Protein AF-A0A965YBW9-F1 (afdb_monomer)

Mean predicted aligned error: 9.22 Å

pLDDT: mean 81.3, std 16.43, range [44.31, 94.75]

Nearest PDB structures (foldseek):
  9e7f-assembly1_BR  TM=4.205E-01  e=1.465E+00  Pyrobaculum calidifontis JCM 11548
  4ydz-assembly1_B  TM=4.286E-01  e=4.208E+00  Caenorhabditis elegans
  8v34-assembly9_I  TM=3.874E-01  e=2.483E+00  Staphylococcus aureus
  5ztm-assembly1_A  TM=3.463E-01  e=3.139E+00  Drosophila melanogaster
  2k7a-assembly1_B  TM=2.931E-01  e=4.731E+00  Mus musculus

Radius of gyration: 16.77 Å; Cα contacts (8 Å, |Δi|>4): 96; chains: 1; bounding box: 42×43×34 Å

Sequence (76 aa):
MPEWIQKYKEPKTEIKNIKSGYYKYAVTYKYNPQKKRTDKITGVLLGKITEDEGFIPCLKITPKKNLLKSLMDLVH

Foldseek 3Di:
DDPLCVVVDDPQKDWDDDDPWIWIWGWDWDQDVVVRGIDIDTHDTQATADPVPGTDGDPDDDPPDPPVVVVVVVVD

Structure (mmCIF, N/CA/C/O backbone):
data_AF-A0A965YBW9-F1
#
_entry.id   AF-A0A965YBW9-F1
#
loop_
_atom_site.group_PDB
_atom_site.id
_atom_site.type_symbol
_atom_site.label_atom_id
_atom_site.label_alt_id
_atom_site.label_comp_id
_atom_site.label_asym_id
_atom_site.label_entity_id
_atom_site.label_seq_id
_atom_site.pdbx_PDB_ins_code
_atom_site.Cartn_x
_atom_site.Cartn_y
_atom_site.Cartn_z
_atom_site.occupancy
_atom_site.B_iso_or_equiv
_atom_site.auth_seq_id
_atom_site.auth_comp_id
_atom_site.auth_asym_id
_atom_site.auth_atom_id
_atom_site.pdbx_PDB_model_num
ATOM 1 N N . MET A 1 1 ? 11.686 -9.221 0.532 1.00 76.69 1 MET A N 1
ATOM 2 C CA . MET A 1 1 ? 11.434 -8.118 -0.425 1.00 76.69 1 MET A CA 1
ATOM 3 C C . MET A 1 1 ? 12.792 -7.537 -0.797 1.00 76.69 1 MET A C 1
ATOM 5 O O . MET A 1 1 ? 13.541 -7.284 0.138 1.00 76.69 1 MET A O 1
ATOM 9 N N . PRO A 1 2 ? 13.132 -7.405 -2.089 1.00 84.81 2 PRO A N 1
ATOM 10 C CA . PRO A 1 2 ? 14.444 -6.925 -2.536 1.00 84.81 2 PRO A CA 1
ATOM 11 C C . PRO A 1 2 ? 14.802 -5.531 -2.002 1.00 84.81 2 PRO A C 1
ATOM 13 O O . PRO A 1 2 ? 13.913 -4.700 -1.791 1.00 84.81 2 PRO A O 1
ATOM 16 N N . GLU A 1 3 ? 16.098 -5.262 -1.814 1.00 87.31 3 GLU A N 1
ATOM 17 C CA . GLU A 1 3 ? 16.603 -3.979 -1.297 1.00 87.31 3 GLU A CA 1
ATOM 18 C C . GLU A 1 3 ? 16.196 -2.785 -2.157 1.00 87.31 3 GLU A C 1
ATOM 20 O O . GLU A 1 3 ? 15.737 -1.770 -1.633 1.00 87.31 3 GLU A O 1
ATOM 25 N N . TRP A 1 4 ? 16.241 -2.939 -3.480 1.00 86.31 4 TRP A N 1
ATOM 26 C CA . TRP A 1 4 ? 15.856 -1.890 -4.419 1.00 86.31 4 TRP A CA 1
ATOM 27 C C . TRP A 1 4 ? 14.382 -1.475 -4.306 1.00 86.31 4 TRP A C 1
ATOM 29 O O . TRP A 1 4 ? 14.017 -0.414 -4.798 1.00 86.31 4 TRP A O 1
ATOM 39 N N . ILE A 1 5 ? 13.531 -2.252 -3.627 1.00 88.56 5 ILE A N 1
ATOM 40 C CA . ILE A 1 5 ? 12.129 -1.893 -3.364 1.00 88.56 5 ILE A CA 1
ATOM 41 C C . ILE A 1 5 ? 11.981 -1.156 -2.036 1.00 88.56 5 ILE A C 1
ATOM 43 O O . ILE A 1 5 ? 11.055 -0.367 -1.851 1.00 88.56 5 ILE A O 1
ATOM 47 N N . GLN A 1 6 ? 12.892 -1.400 -1.091 1.00 88.62 6 GLN A N 1
ATOM 48 C CA . GLN A 1 6 ? 12.841 -0.783 0.231 1.00 88.62 6 GLN A CA 1
ATOM 49 C C . GLN A 1 6 ? 12.946 0.738 0.148 1.00 88.62 6 GLN A C 1
ATOM 51 O O . GLN A 1 6 ? 12.253 1.419 0.899 1.00 88.62 6 GLN A O 1
ATOM 56 N N . LYS A 1 7 ? 13.695 1.256 -0.835 1.00 89.88 7 LYS A N 1
ATOM 57 C CA . LYS A 1 7 ? 13.802 2.695 -1.125 1.00 89.88 7 LYS A CA 1
ATOM 58 C C . LYS A 1 7 ? 12.467 3.362 -1.487 1.00 89.88 7 LYS A C 1
ATOM 60 O O . LYS A 1 7 ? 12.334 4.568 -1.346 1.00 89.88 7 LYS A O 1
ATOM 65 N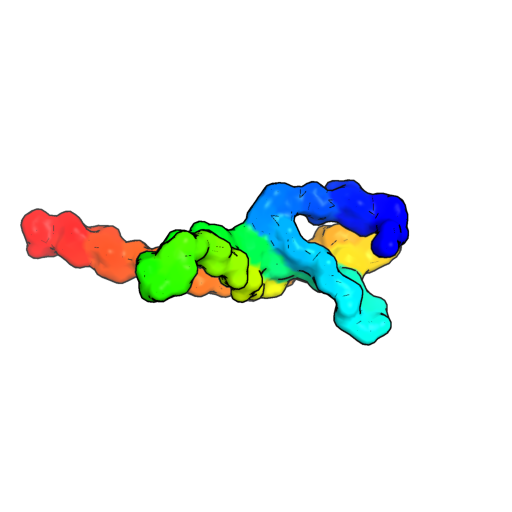 N . TYR A 1 8 ? 11.466 2.588 -1.914 1.00 88.19 8 TYR A N 1
ATOM 66 C CA . TYR A 1 8 ? 10.133 3.094 -2.257 1.00 88.19 8 TYR A CA 1
ATOM 67 C C . TYR A 1 8 ? 9.110 2.946 -1.125 1.00 88.19 8 TYR A C 1
ATOM 69 O O . TYR A 1 8 ? 7.930 3.253 -1.335 1.00 88.19 8 TYR A O 1
ATOM 77 N N . LYS A 1 9 ? 9.507 2.460 0.060 1.00 87.94 9 LYS A N 1
ATOM 78 C CA . LYS A 1 9 ? 8.628 2.428 1.234 1.00 87.94 9 LYS A CA 1
ATOM 79 C C . LYS A 1 9 ? 8.423 3.852 1.739 1.00 87.94 9 LYS A C 1
ATOM 81 O O . LYS A 1 9 ? 9.329 4.458 2.295 1.00 87.94 9 LYS A O 1
ATOM 86 N N . GLU A 1 10 ? 7.207 4.353 1.584 1.00 88.94 10 GLU A N 1
ATOM 87 C CA . GLU A 1 10 ? 6.820 5.674 2.071 1.00 88.94 10 GLU A CA 1
ATOM 88 C C . GLU A 1 10 ? 5.719 5.554 3.130 1.00 88.94 10 GLU A C 1
ATOM 90 O O . GLU A 1 10 ? 4.918 4.607 3.091 1.00 88.94 10 GLU A O 1
ATOM 95 N N . PRO A 1 11 ? 5.637 6.502 4.080 1.00 88.94 11 PRO A N 1
ATOM 96 C CA . PRO A 1 11 ? 4.536 6.536 5.031 1.00 88.94 11 PRO A CA 1
ATOM 97 C C . PRO A 1 11 ? 3.195 6.568 4.292 1.00 88.94 11 PRO A C 1
ATOM 99 O O . PRO A 1 11 ? 3.070 7.160 3.223 1.00 88.94 11 PRO A O 1
ATOM 102 N N . LYS A 1 12 ? 2.169 5.932 4.873 1.00 89.69 12 LYS A N 1
ATOM 103 C CA . LYS A 1 12 ? 0.821 5.838 4.275 1.00 89.69 12 LYS A CA 1
ATOM 104 C C . LYS A 1 12 ? 0.800 5.149 2.902 1.00 89.69 12 LYS A C 1
ATOM 106 O O . LYS A 1 12 ? -0.112 5.374 2.108 1.00 89.69 12 LYS A O 1
ATOM 111 N N . THR A 1 13 ? 1.763 4.273 2.629 1.00 93.00 13 THR A N 1
ATOM 112 C CA . THR A 1 13 ? 1.764 3.423 1.434 1.00 93.00 13 THR A CA 1
ATOM 113 C C . THR A 1 13 ? 2.020 1.967 1.799 1.00 93.00 13 THR A C 1
ATOM 115 O O . THR A 1 13 ? 2.553 1.654 2.863 1.00 93.00 13 THR A O 1
ATOM 118 N N . GLU A 1 14 ? 1.598 1.058 0.930 1.00 93.38 14 GLU A N 1
ATOM 119 C CA . GLU A 1 14 ? 1.842 -0.372 1.065 1.00 93.38 14 GLU A CA 1
ATOM 120 C C . GLU A 1 14 ? 2.297 -0.942 -0.269 1.00 93.38 14 GLU A C 1
ATOM 122 O O . GLU A 1 14 ? 1.661 -0.719 -1.297 1.00 93.38 14 GLU A O 1
ATOM 127 N N . ILE A 1 15 ? 3.393 -1.693 -0.244 1.00 93.19 15 ILE A N 1
ATOM 128 C CA . ILE A 1 15 ? 3.929 -2.368 -1.422 1.00 93.19 15 ILE A CA 1
ATOM 129 C C . ILE A 1 15 ? 3.529 -3.836 -1.343 1.00 93.19 15 ILE A C 1
ATOM 131 O O . ILE A 1 15 ? 3.831 -4.516 -0.363 1.00 93.19 15 ILE A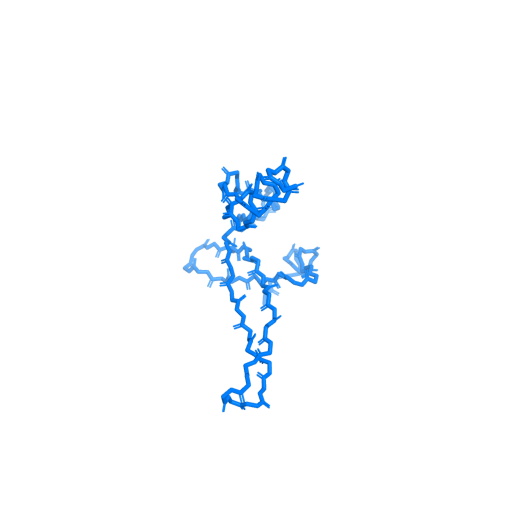 O 1
ATOM 135 N N . LYS A 1 16 ? 2.855 -4.323 -2.383 1.00 91.94 16 LYS A N 1
ATOM 136 C CA . LYS A 1 16 ? 2.431 -5.715 -2.518 1.00 91.94 16 LYS A CA 1
ATOM 137 C C . LYS A 1 16 ? 3.162 -6.359 -3.682 1.00 91.94 16 LYS A C 1
ATOM 139 O O . LYS A 1 16 ? 3.218 -5.789 -4.768 1.00 91.94 16 LYS A O 1
ATOM 144 N N . ASN A 1 17 ? 3.690 -7.557 -3.459 1.00 92.06 17 ASN A N 1
ATOM 145 C CA . ASN A 1 17 ? 4.121 -8.427 -4.543 1.00 92.06 17 ASN A CA 1
ATOM 146 C C . ASN A 1 17 ? 2.900 -9.225 -5.016 1.00 92.06 17 ASN A C 1
ATOM 148 O O . ASN A 1 17 ? 2.300 -9.951 -4.225 1.00 92.06 17 ASN A O 1
ATOM 152 N N . ILE A 1 18 ? 2.488 -9.028 -6.268 1.00 89.25 18 ILE A N 1
ATOM 153 C CA . ILE A 1 18 ? 1.341 -9.721 -6.858 1.00 89.25 18 ILE A CA 1
ATOM 154 C C . ILE A 1 18 ? 1.819 -10.402 -8.138 1.00 89.25 18 ILE A C 1
ATOM 156 O O . ILE A 1 18 ? 2.108 -9.735 -9.132 1.00 89.25 18 ILE A O 1
ATOM 160 N N . LYS A 1 19 ? 1.871 -11.740 -8.099 1.00 83.06 19 LYS A N 1
ATOM 161 C CA . LYS A 1 19 ? 2.339 -12.642 -9.167 1.00 83.06 19 LYS A CA 1
ATOM 162 C C . LYS A 1 19 ? 3.753 -12.329 -9.670 1.00 83.06 19 LYS A C 1
ATOM 164 O O . LYS A 1 19 ? 4.698 -12.984 -9.259 1.00 83.06 19 LYS A O 1
ATOM 169 N N . SER A 1 20 ? 3.875 -11.353 -10.567 1.00 81.62 20 SER A N 1
ATOM 170 C CA . SER A 1 20 ? 5.098 -11.037 -11.315 1.00 81.62 20 SER A CA 1
ATOM 171 C C . SER A 1 20 ? 5.543 -9.581 -11.154 1.00 81.62 20 SER A C 1
ATOM 173 O O . SER A 1 20 ? 6.454 -9.138 -11.846 1.00 81.62 20 SER A O 1
ATOM 175 N N . GLY A 1 21 ? 4.888 -8.809 -10.284 1.00 86.19 21 GLY A N 1
ATOM 176 C CA . GLY A 1 21 ? 5.170 -7.387 -10.142 1.00 86.19 21 GLY A CA 1
ATOM 177 C C . GLY A 1 21 ? 5.010 -6.880 -8.720 1.00 86.19 21 GLY A C 1
ATOM 178 O O . GLY A 1 21 ? 4.3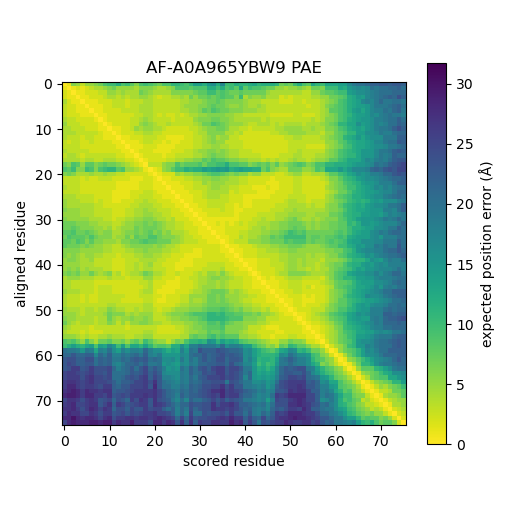36 -7.484 -7.879 1.00 86.19 21 GLY A O 1
ATOM 179 N N . TYR A 1 22 ? 5.631 -5.733 -8.471 1.00 92.94 22 TYR A N 1
ATOM 180 C CA . TYR A 1 22 ? 5.462 -4.985 -7.239 1.00 92.94 22 TYR A CA 1
ATOM 181 C C . TYR A 1 22 ? 4.540 -3.806 -7.493 1.00 92.94 22 TYR A C 1
ATOM 183 O O . TYR A 1 22 ? 4.737 -3.030 -8.423 1.00 92.94 22 TYR A O 1
ATOM 191 N N . TYR A 1 23 ? 3.523 -3.673 -6.657 1.00 91.62 23 TYR A N 1
ATOM 192 C CA . TYR A 1 23 ? 2.493 -2.658 -6.793 1.00 91.62 23 TYR A CA 1
ATOM 193 C C . TYR A 1 23 ? 2.400 -1.870 -5.502 1.00 91.62 23 TYR A C 1
ATOM 195 O O . TYR A 1 23 ? 2.342 -2.443 -4.412 1.00 91.62 23 TYR A O 1
ATOM 203 N N . LYS A 1 24 ? 2.388 -0.550 -5.627 1.00 92.25 24 LYS A N 1
ATOM 204 C CA . LYS A 1 24 ? 2.303 0.369 -4.502 1.00 92.25 24 LYS A CA 1
ATOM 205 C C . LYS A 1 24 ? 0.882 0.892 -4.386 1.00 92.25 24 LYS A C 1
ATOM 207 O O . LYS A 1 24 ? 0.326 1.401 -5.354 1.00 92.25 24 LYS A O 1
ATOM 212 N N . TYR A 1 25 ? 0.311 0.789 -3.197 1.00 92.00 25 TYR A N 1
ATOM 213 C CA . TYR A 1 25 ? -1.034 1.238 -2.863 1.00 92.00 25 TYR A CA 1
ATOM 214 C C . TYR A 1 25 ? -0.978 2.341 -1.814 1.00 92.00 25 TYR A C 1
ATOM 216 O O . TYR A 1 25 ? -0.097 2.346 -0.953 1.00 92.00 25 TYR A O 1
ATOM 224 N N . ALA A 1 26 ? -1.945 3.251 -1.853 1.00 91.56 26 ALA A N 1
ATOM 225 C CA . ALA A 1 26 ? -2.175 4.182 -0.760 1.00 91.56 26 ALA A CA 1
ATOM 226 C C . ALA A 1 26 ? -2.747 3.427 0.445 1.00 91.56 26 ALA A C 1
ATOM 228 O O . ALA A 1 26 ? -3.533 2.493 0.292 1.00 91.56 26 ALA A O 1
ATOM 229 N N . VAL A 1 27 ? -2.392 3.845 1.652 1.00 93.75 27 VAL A N 1
ATOM 230 C CA . VAL A 1 27 ? -2.960 3.329 2.896 1.00 93.75 27 VAL A CA 1
ATOM 231 C C . VAL A 1 27 ? -3.408 4.496 3.746 1.00 93.75 27 VAL A C 1
ATOM 233 O O . VAL A 1 27 ? -2.666 5.442 3.993 1.00 93.75 27 VAL A O 1
ATOM 236 N N . THR A 1 28 ? -4.628 4.397 4.248 1.00 91.19 28 THR A N 1
ATOM 237 C CA . THR A 1 28 ? -5.171 5.331 5.225 1.00 91.19 28 THR A CA 1
ATOM 238 C C . THR A 1 28 ? -5.572 4.574 6.476 1.00 91.19 28 THR A C 1
ATOM 240 O O . THR A 1 28 ? -5.831 3.373 6.444 1.00 91.19 28 THR A O 1
ATOM 243 N N . TYR A 1 29 ? -5.596 5.279 7.594 1.00 91.38 29 TYR A N 1
ATOM 244 C CA . TYR A 1 29 ? -5.977 4.727 8.882 1.00 91.38 29 TYR A CA 1
ATOM 245 C C . TYR A 1 29 ? -7.197 5.499 9.350 1.00 91.38 29 TYR A C 1
ATOM 247 O O . TYR A 1 29 ? -7.167 6.730 9.394 1.00 91.38 29 TYR A O 1
ATOM 255 N N . LYS A 1 30 ? -8.284 4.790 9.651 1.00 92.69 30 LYS A N 1
ATOM 256 C CA . LYS A 1 30 ? -9.519 5.404 10.136 1.00 92.69 30 LYS A CA 1
ATOM 257 C C . LYS A 1 30 ? -9.948 4.711 11.415 1.00 92.69 30 LYS A C 1
ATOM 259 O O . LYS A 1 30 ? -10.048 3.487 11.458 1.00 92.69 30 LYS A O 1
ATOM 264 N N . TYR A 1 31 ? -10.215 5.499 12.450 1.00 92.50 31 TYR A N 1
ATOM 265 C CA . TYR A 1 31 ? -10.764 4.969 13.689 1.00 92.50 31 TYR A CA 1
ATOM 266 C C . TYR A 1 31 ? -12.145 4.357 13.437 1.00 92.50 31 TYR A C 1
ATOM 268 O O . TYR A 1 31 ? -13.022 5.002 12.853 1.00 92.50 31 TYR A O 1
ATOM 276 N N . ASN A 1 32 ? -12.325 3.108 13.860 1.00 94.25 32 ASN A N 1
ATOM 277 C CA . ASN A 1 32 ? -13.598 2.414 13.825 1.00 94.25 32 ASN A CA 1
ATOM 278 C C . ASN A 1 32 ? -14.177 2.354 15.251 1.00 94.25 32 ASN A C 1
ATOM 280 O O . ASN A 1 32 ? -13.687 1.568 16.069 1.00 94.25 32 ASN A O 1
ATOM 284 N N . PRO A 1 33 ? -15.228 3.139 15.558 1.00 93.69 33 PRO A N 1
ATOM 285 C CA . PRO A 1 33 ? -15.819 3.174 16.893 1.00 93.69 33 PRO A CA 1
ATOM 286 C C . PRO A 1 33 ? -16.526 1.867 17.271 1.00 93.69 33 PRO A C 1
ATOM 288 O O . PRO A 1 33 ? -16.545 1.519 18.447 1.00 93.69 33 PRO A O 1
ATOM 291 N N . GLN A 1 34 ? -17.044 1.107 16.298 1.00 94.75 34 GLN A N 1
ATOM 292 C CA . GLN A 1 34 ? -17.719 -0.171 16.561 1.00 94.75 34 GLN A CA 1
ATOM 293 C C . GLN A 1 34 ? -16.730 -1.220 17.070 1.00 94.75 34 GLN A C 1
ATOM 295 O O . GLN A 1 34 ? -17.006 -1.944 18.020 1.00 94.75 34 GLN A O 1
ATOM 300 N N . LYS A 1 35 ? -15.544 -1.271 16.457 1.00 92.44 35 LYS A N 1
ATOM 301 C CA . LYS A 1 35 ? -14.467 -2.190 16.849 1.00 92.44 35 LYS A CA 1
ATOM 302 C C . LYS A 1 35 ? -13.544 -1.614 17.928 1.00 92.44 35 LYS A C 1
ATOM 304 O O . LYS A 1 35 ? -12.607 -2.298 18.329 1.00 92.44 35 LYS A O 1
ATOM 309 N N . LYS A 1 36 ? -13.764 -0.355 18.333 1.00 94.44 36 LYS A N 1
ATOM 310 C CA . LYS A 1 36 ? -12.901 0.433 19.231 1.00 94.44 36 LYS A CA 1
ATOM 311 C C . LYS A 1 36 ? -11.414 0.373 18.855 1.00 94.44 36 LYS A C 1
ATOM 313 O O . LYS A 1 36 ? -10.545 0.284 19.717 1.00 94.44 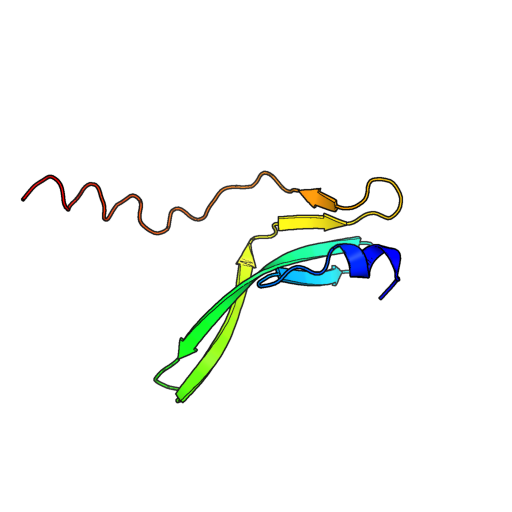36 LYS A O 1
ATOM 318 N N . ARG A 1 37 ? -11.109 0.377 17.555 1.00 92.44 37 ARG A N 1
ATOM 319 C CA . ARG A 1 37 ? -9.733 0.286 17.044 1.00 92.44 37 ARG A CA 1
ATOM 320 C C . ARG A 1 37 ? -9.583 1.002 15.712 1.00 92.44 37 ARG A C 1
ATOM 322 O O . ARG A 1 37 ? -10.556 1.190 14.985 1.00 92.44 37 ARG A O 1
ATOM 329 N N . THR A 1 38 ? -8.355 1.366 15.366 1.00 94.75 38 THR A N 1
ATOM 330 C CA . THR A 1 38 ? -8.038 1.943 14.057 1.00 94.75 38 THR A CA 1
ATOM 331 C C . THR A 1 38 ? -7.979 0.848 13.001 1.00 94.75 38 THR A C 1
ATOM 333 O O . THR A 1 38 ? -7.141 -0.048 13.077 1.00 94.75 38 THR A O 1
ATOM 336 N N . ASP A 1 39 ? -8.861 0.922 12.006 1.00 94.56 39 ASP A N 1
ATOM 337 C CA . ASP A 1 39 ? -8.811 0.037 10.848 1.00 94.56 39 ASP A CA 1
ATOM 338 C C . ASP A 1 39 ? -7.840 0.617 9.806 1.00 94.56 39 ASP A C 1
ATOM 340 O O . ASP A 1 39 ? -7.853 1.812 9.482 1.00 94.56 39 ASP A O 1
ATOM 344 N N . LYS A 1 40 ? -6.991 -0.260 9.268 1.00 92.50 40 LYS A N 1
ATOM 345 C CA . LYS A 1 40 ? -6.153 0.027 8.106 1.00 92.50 40 LYS A CA 1
ATOM 346 C C . LYS A 1 40 ? -6.994 -0.138 6.844 1.00 92.50 40 LYS A C 1
ATOM 348 O O . LYS A 1 40 ? -7.545 -1.206 6.595 1.00 92.50 40 LYS A O 1
ATOM 353 N N . ILE A 1 41 ? -7.060 0.914 6.041 1.00 92.44 41 ILE A N 1
ATOM 354 C CA . ILE A 1 41 ? -7.813 0.965 4.791 1.00 92.44 41 ILE A CA 1
ATOM 355 C C . ILE A 1 41 ? -6.811 1.105 3.645 1.00 92.44 41 ILE A C 1
ATOM 357 O O . ILE A 1 41 ? -6.219 2.171 3.452 1.00 92.44 41 ILE A O 1
ATOM 361 N N . THR A 1 42 ? -6.626 0.034 2.873 1.00 91.12 42 THR A N 1
ATOM 362 C CA . THR A 1 42 ? -5.885 0.091 1.606 1.00 91.12 42 THR A CA 1
ATOM 363 C C . THR A 1 42 ? -6.740 0.818 0.565 1.00 91.12 42 THR A C 1
ATOM 365 O O . THR A 1 42 ? -7.893 0.461 0.337 1.00 91.12 42 THR A O 1
ATOM 368 N N . GLY A 1 43 ? -6.184 1.872 -0.021 1.00 87.94 43 GLY A N 1
ATOM 369 C CA . GLY A 1 43 ? -6.814 2.723 -1.021 1.00 87.94 43 GLY A CA 1
ATOM 370 C C . GLY A 1 43 ? -6.371 2.396 -2.445 1.00 87.94 43 GLY A C 1
ATOM 371 O O . GLY A 1 43 ? -6.175 1.238 -2.812 1.00 87.94 43 GLY A O 1
ATOM 372 N N . VAL A 1 44 ? -6.237 3.447 -3.254 1.00 89.25 44 VAL A N 1
ATOM 373 C CA . VAL A 1 44 ? -5.951 3.358 -4.692 1.00 89.25 44 VAL A CA 1
ATOM 374 C C . VAL A 1 44 ? -4.553 2.817 -4.996 1.00 89.25 44 VAL A C 1
ATOM 376 O O . VAL A 1 44 ? -3.625 2.948 -4.195 1.00 89.25 44 VAL A O 1
ATOM 379 N N . LEU A 1 45 ? -4.407 2.233 -6.187 1.00 90.81 45 LEU A N 1
ATOM 380 C CA . LEU A 1 45 ? -3.116 1.864 -6.759 1.00 90.81 45 LEU A CA 1
ATOM 381 C C . LEU A 1 45 ? -2.347 3.141 -7.132 1.00 90.81 45 LEU A C 1
ATOM 383 O O . LEU A 1 45 ? -2.775 3.879 -8.013 1.00 90.81 45 LEU A O 1
ATOM 387 N N . LEU A 1 46 ? -1.213 3.376 -6.476 1.00 90.44 46 LEU A N 1
ATOM 388 C CA . LEU A 1 46 ? -0.323 4.507 -6.747 1.00 90.44 46 LEU A CA 1
ATOM 389 C C . LEU A 1 46 ? 0.587 4.248 -7.945 1.00 90.44 46 LEU A C 1
ATOM 391 O O . LEU A 1 46 ? 0.944 5.190 -8.639 1.00 90.44 46 LEU A O 1
ATOM 395 N N . GLY A 1 47 ? 0.971 2.997 -8.199 1.00 91.44 47 GLY A N 1
ATOM 396 C CA . GLY A 1 47 ? 1.862 2.661 -9.307 1.00 91.44 47 GLY A CA 1
ATOM 397 C C . GLY A 1 47 ? 2.454 1.263 -9.213 1.00 91.44 47 GLY A C 1
ATOM 398 O O . GLY A 1 47 ? 2.208 0.534 -8.247 1.00 91.44 47 GLY A O 1
ATOM 399 N N . LYS A 1 48 ? 3.243 0.895 -10.222 1.00 92.25 48 LYS A N 1
ATOM 400 C CA . LYS A 1 48 ? 4.045 -0.336 -10.236 1.00 92.25 48 LYS A CA 1
ATOM 401 C C . LYS A 1 48 ? 5.509 -0.004 -9.948 1.00 92.25 48 LYS A C 1
ATOM 403 O O . LYS A 1 48 ? 5.952 1.100 -10.232 1.00 92.25 48 LYS A O 1
ATOM 408 N N . ILE A 1 49 ? 6.249 -0.941 -9.379 1.00 91.88 49 ILE A N 1
ATOM 409 C CA . ILE A 1 49 ? 7.689 -0.832 -9.160 1.00 91.88 49 ILE A CA 1
ATOM 410 C C . ILE A 1 49 ? 8.356 -1.932 -9.984 1.00 91.88 49 ILE A C 1
ATOM 412 O O . ILE A 1 49 ? 7.992 -3.105 -9.871 1.00 91.88 49 ILE A O 1
ATOM 416 N N . THR A 1 50 ? 9.306 -1.535 -10.817 1.00 90.69 50 THR A N 1
ATOM 417 C CA . THR A 1 50 ? 10.128 -2.405 -11.661 1.00 90.69 50 THR A CA 1
ATOM 418 C C . THR A 1 50 ? 11.595 -2.246 -11.276 1.00 90.69 50 THR A C 1
ATOM 420 O O . THR A 1 50 ? 11.962 -1.241 -10.667 1.00 90.69 50 THR A O 1
ATOM 423 N N . GLU A 1 51 ? 12.415 -3.251 -11.570 1.00 87.69 51 GLU A N 1
ATOM 424 C CA . GLU A 1 51 ? 13.847 -3.207 -11.252 1.00 87.69 51 GLU A CA 1
ATOM 425 C C . GLU A 1 51 ? 14.596 -2.214 -12.152 1.00 87.69 51 GLU A C 1
ATOM 427 O O . GLU A 1 51 ? 15.423 -1.456 -11.656 1.00 87.69 51 GLU A O 1
ATOM 432 N N . ASP A 1 52 ? 14.226 -2.177 -13.435 1.00 87.88 52 ASP A N 1
ATOM 433 C CA . ASP A 1 52 ? 14.831 -1.331 -14.469 1.00 87.88 52 ASP A CA 1
ATOM 434 C C . ASP A 1 52 ? 14.437 0.153 -14.327 1.00 87.88 52 ASP A C 1
ATOM 436 O O . ASP A 1 52 ? 15.287 1.009 -14.095 1.00 87.88 52 ASP A O 1
ATOM 440 N N . GLU A 1 53 ? 13.136 0.464 -14.362 1.00 85.81 53 GLU A N 1
ATOM 441 C CA . GLU A 1 53 ? 12.649 1.855 -14.354 1.00 85.81 53 GLU A CA 1
ATOM 442 C C . GLU A 1 53 ? 12.354 2.390 -12.938 1.00 85.81 53 GLU A C 1
ATOM 444 O O . GLU A 1 53 ? 12.128 3.585 -12.733 1.00 85.81 53 GLU A O 1
ATOM 449 N N . GLY A 1 54 ? 12.303 1.521 -11.924 1.00 88.94 54 GLY A N 1
ATOM 450 C CA . GLY A 1 54 ? 11.918 1.915 -10.571 1.00 88.94 54 GLY A CA 1
ATOM 451 C C . GLY A 1 54 ? 10.406 2.091 -10.387 1.00 88.94 54 GLY A C 1
ATOM 452 O O . GLY A 1 54 ? 9.611 1.274 -10.857 1.00 88.94 54 GLY A O 1
ATOM 453 N N . PHE A 1 55 ? 9.986 3.118 -9.634 1.00 90.56 55 PHE A N 1
ATOM 454 C CA . PHE A 1 55 ? 8.569 3.399 -9.369 1.00 90.56 55 PHE A CA 1
ATOM 455 C C . PHE A 1 55 ? 7.924 4.159 -10.529 1.00 90.56 55 PHE A C 1
ATOM 457 O O . PHE A 1 55 ? 8.237 5.319 -10.782 1.00 90.56 55 PHE A O 1
ATOM 464 N N . ILE A 1 56 ? 6.954 3.510 -11.165 1.00 91.12 56 ILE A N 1
ATOM 465 C CA . ILE A 1 56 ? 6.163 4.043 -12.268 1.00 91.12 56 ILE A CA 1
ATOM 466 C C . ILE A 1 56 ? 4.766 4.376 -11.726 1.00 91.12 56 ILE A C 1
ATOM 468 O O . ILE A 1 56 ? 3.974 3.455 -11.460 1.00 91.12 56 ILE A O 1
ATOM 472 N N . PRO A 1 57 ? 4.442 5.666 -11.527 1.00 89.50 57 PRO A N 1
ATOM 473 C CA . PRO A 1 57 ? 3.154 6.078 -10.992 1.00 89.50 57 PRO A CA 1
ATOM 474 C C . PRO A 1 57 ? 2.016 5.766 -11.970 1.00 89.50 57 P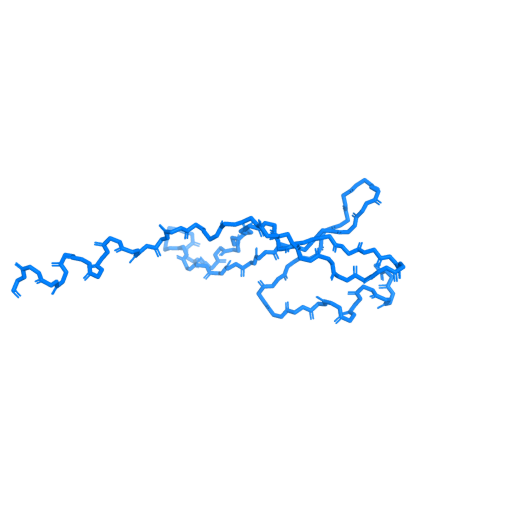RO A C 1
ATOM 476 O O . PRO A 1 57 ? 2.116 5.972 -13.178 1.00 89.50 57 PRO A O 1
ATOM 479 N N . CYS A 1 58 ? 0.894 5.290 -11.436 1.00 83.62 58 CYS A N 1
ATOM 480 C CA . CYS A 1 58 ? -0.338 5.121 -12.189 1.00 83.62 58 CYS A CA 1
ATOM 481 C C . CYS A 1 58 ? -1.127 6.433 -12.133 1.00 83.62 58 CYS A C 1
ATOM 483 O O . CYS A 1 58 ? -1.684 6.792 -11.096 1.00 83.62 58 CYS A O 1
ATOM 485 N N . LEU A 1 59 ? -1.208 7.137 -13.263 1.00 64.12 59 LEU A N 1
ATOM 486 C CA . LEU A 1 59 ? -2.095 8.286 -13.466 1.00 64.12 59 LEU A CA 1
ATOM 487 C C . LEU A 1 59 ? -3.560 7.823 -13.538 1.00 64.12 59 LEU A C 1
ATOM 489 O O . LEU A 1 59 ? -4.193 7.890 -14.588 1.00 64.12 59 LEU A O 1
ATOM 493 N N . LYS A 1 60 ? -4.127 7.304 -12.444 1.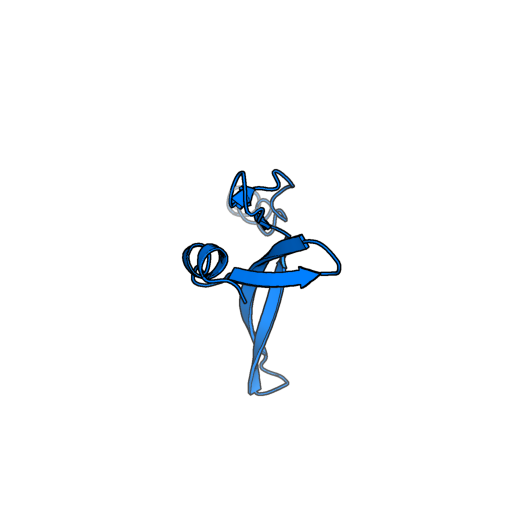00 58.88 60 LYS A N 1
ATOM 494 C CA . LYS A 1 60 ? -5.567 7.023 -12.376 1.00 58.88 6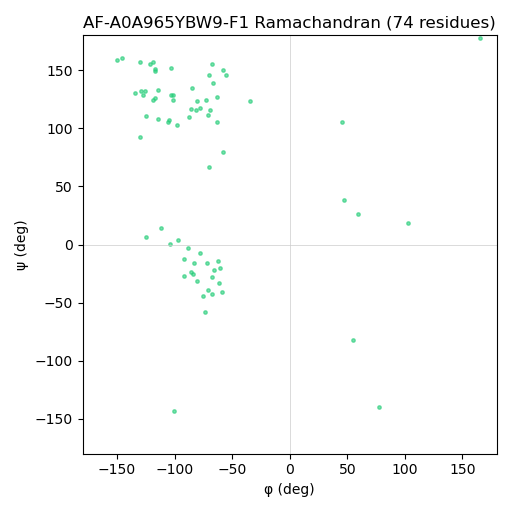0 LYS A CA 1
ATOM 495 C C . LYS A 1 60 ? -6.207 7.604 -11.120 1.00 58.88 60 LYS A C 1
ATOM 497 O O . LYS A 1 60 ? -6.276 6.980 -10.071 1.00 58.88 60 LYS A O 1
ATOM 502 N N . ILE A 1 61 ? -6.686 8.829 -11.347 1.00 56.22 61 ILE A N 1
ATOM 503 C CA . ILE A 1 61 ? -7.878 9.506 -10.825 1.00 56.22 61 ILE A CA 1
ATOM 504 C C . ILE A 1 61 ? -8.126 9.374 -9.321 1.00 56.22 61 ILE A C 1
ATOM 506 O O . ILE A 1 61 ? -8.642 8.381 -8.810 1.00 56.22 61 ILE A O 1
ATOM 510 N N . THR A 1 62 ? -7.845 10.480 -8.641 1.00 50.34 62 THR A N 1
ATOM 511 C CA . THR A 1 62 ? -8.357 10.859 -7.329 1.00 50.34 62 THR A CA 1
ATOM 512 C C . THR A 1 62 ? -9.801 10.379 -7.141 1.00 50.34 62 THR A C 1
ATOM 514 O O . THR A 1 62 ? -10.673 10.788 -7.915 1.00 50.34 62 THR A O 1
ATOM 517 N N . PRO A 1 63 ? -10.125 9.584 -6.105 1.00 48.00 63 PRO A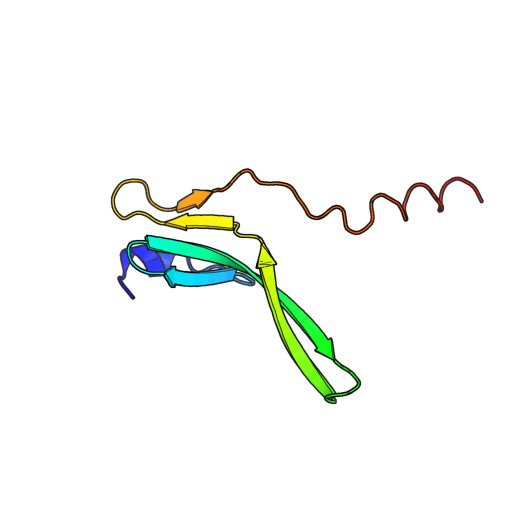 N 1
ATOM 518 C CA . PRO A 1 63 ? -11.507 9.507 -5.671 1.00 48.00 63 PRO A CA 1
ATOM 519 C C . PRO A 1 63 ? -11.863 10.915 -5.184 1.00 48.00 63 PRO A C 1
ATOM 521 O O . PRO A 1 63 ? -11.382 11.336 -4.133 1.00 48.00 63 PRO A O 1
ATOM 524 N N . LYS A 1 64 ? -12.641 11.671 -5.977 1.00 47.69 64 LYS A N 1
ATOM 525 C CA . LYS A 1 64 ? -13.238 12.961 -5.591 1.00 47.69 64 LYS A CA 1
ATOM 526 C C . LYS A 1 64 ? -14.106 12.742 -4.347 1.00 47.69 64 LYS A C 1
ATOM 528 O O . LYS A 1 64 ? -15.323 12.625 -4.426 1.00 47.69 64 LYS A O 1
ATOM 533 N N . LYS A 1 65 ? -13.483 12.672 -3.179 1.00 44.31 65 LYS A N 1
ATOM 534 C CA . LYS A 1 65 ? -14.151 12.757 -1.890 1.00 44.31 65 LYS A CA 1
ATOM 535 C C . LYS A 1 65 ? -13.983 14.203 -1.451 1.00 44.31 65 LYS A C 1
ATOM 537 O O . LYS A 1 65 ? -12.898 14.591 -1.041 1.00 44.31 65 LYS A O 1
ATOM 542 N N . ASN A 1 66 ? -15.062 14.970 -1.609 1.00 44.75 66 ASN A N 1
ATOM 543 C CA . ASN A 1 66 ? -15.288 16.322 -1.072 1.00 44.75 66 ASN A CA 1
ATOM 544 C C . ASN A 1 66 ? -15.154 17.539 -2.004 1.00 44.75 66 ASN A C 1
ATOM 546 O O . ASN A 1 66 ? -15.145 18.654 -1.495 1.00 44.75 66 ASN A O 1
ATOM 550 N N . LEU A 1 67 ? -15.210 17.403 -3.335 1.00 48.25 67 LEU A N 1
ATOM 551 C CA . LEU A 1 67 ? -15.443 18.602 -4.170 1.00 48.25 67 LEU A CA 1
ATOM 552 C C . LEU A 1 67 ? -16.894 19.133 -4.067 1.00 48.25 67 LEU A C 1
ATOM 554 O O . LEU A 1 67 ? -17.153 20.277 -4.408 1.00 48.25 67 LEU A O 1
ATOM 558 N N . LEU A 1 68 ? -17.832 18.326 -3.553 1.00 49.81 68 LEU A N 1
ATOM 559 C CA . LEU A 1 68 ? -19.232 18.723 -3.339 1.00 49.81 68 LEU A CA 1
ATOM 560 C C . LEU A 1 68 ? -19.471 19.486 -2.026 1.00 49.81 68 LEU A C 1
ATOM 562 O O . LEU A 1 68 ? -20.500 20.134 -1.899 1.00 49.81 68 LEU A O 1
ATOM 566 N N . LYS A 1 69 ? -18.537 19.450 -1.061 1.00 50.09 69 LYS A N 1
ATOM 567 C CA . LYS A 1 69 ? -18.699 20.199 0.198 1.00 50.09 69 LYS A CA 1
ATOM 568 C C . LYS A 1 69 ? -18.438 21.696 -0.024 1.00 50.09 69 LYS A C 1
ATOM 570 O O . LYS A 1 69 ? -19.265 22.517 0.335 1.00 50.09 69 LYS A O 1
ATOM 575 N N . SER A 1 70 ? -17.379 22.029 -0.767 1.00 48.66 70 SER A N 1
ATOM 576 C CA . SER A 1 70 ? -16.998 23.422 -1.048 1.00 48.66 70 SER A CA 1
ATOM 577 C C . SER A 1 70 ? -17.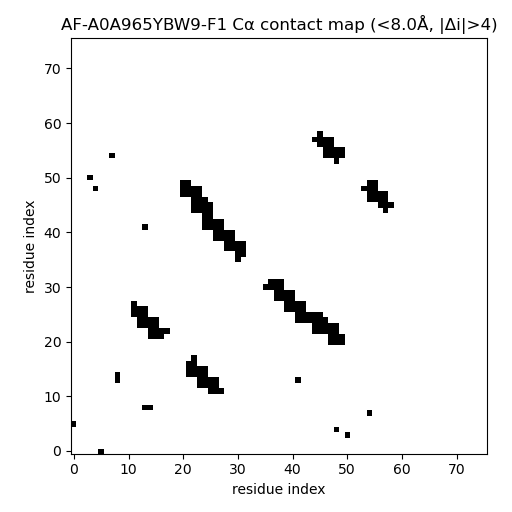999 24.199 -1.911 1.00 48.66 70 SER A C 1
ATOM 579 O O . SER A 1 70 ? -17.977 25.422 -1.877 1.00 48.66 70 SER A O 1
ATOM 581 N N . LEU A 1 71 ? -18.848 23.521 -2.695 1.00 55.53 71 LEU A N 1
ATOM 582 C CA . LEU A 1 71 ? -19.876 24.192 -3.500 1.00 55.53 71 LEU A CA 1
ATOM 583 C C . LEU A 1 71 ? -21.146 24.492 -2.682 1.00 55.53 71 LEU A C 1
ATOM 585 O O . LEU A 1 71 ? -21.876 25.418 -3.005 1.00 55.53 71 LEU A O 1
ATOM 589 N N . MET A 1 72 ? -21.400 23.718 -1.620 1.00 55.09 72 MET A N 1
ATOM 590 C CA . MET A 1 72 ? -22.545 23.903 -0.716 1.00 55.09 72 MET A CA 1
ATOM 591 C C . MET A 1 72 ? -22.267 24.920 0.400 1.00 55.09 72 MET A C 1
ATOM 593 O O . MET A 1 72 ? -23.204 25.533 0.905 1.00 55.09 72 MET A O 1
ATOM 597 N N . ASP A 1 73 ? -20.995 25.147 0.738 1.00 57.62 73 ASP A N 1
ATOM 598 C CA . ASP A 1 73 ? -20.568 26.198 1.674 1.00 57.62 73 ASP A CA 1
ATOM 599 C C . ASP A 1 73 ? -20.559 27.611 1.037 1.00 57.62 73 ASP A C 1
ATOM 601 O O . ASP A 1 73 ? -20.360 28.590 1.743 1.00 57.62 73 ASP A O 1
ATOM 605 N N . LEU A 1 74 ? -20.782 27.737 -0.283 1.00 56.28 74 LEU A N 1
ATOM 606 C CA . LEU A 1 74 ? -20.786 29.023 -1.009 1.00 56.28 74 LEU A CA 1
ATOM 607 C C . LEU A 1 74 ? -22.200 29.533 -1.362 1.00 56.28 74 LEU A C 1
ATOM 609 O O . LEU A 1 74 ? -22.336 30.570 -2.005 1.00 56.28 74 LEU A O 1
ATOM 613 N N . VAL A 1 75 ? -23.242 28.783 -0.982 1.00 64.62 75 VAL A N 1
ATOM 614 C CA . VAL A 1 75 ? -24.666 29.085 -1.252 1.00 64.62 75 VAL A CA 1
ATOM 615 C C . VAL A 1 75 ? -25.430 29.426 0.044 1.00 64.62 75 VAL A C 1
ATOM 617 O O . VAL A 1 75 ? -26.656 29.475 0.046 1.00 64.62 75 VAL A O 1
ATOM 620 N N . HIS A 1 76 ? -24.723 29.688 1.147 1.00 49.59 76 HIS A N 1
ATOM 621 C CA . HIS A 1 76 ? -25.308 30.184 2.398 1.00 49.59 76 HIS A CA 1
ATOM 622 C C . HIS A 1 76 ? -24.778 31.574 2.734 1.00 49.59 76 HIS A C 1
ATOM 624 O O . HIS A 1 76 ? -23.554 31.780 2.579 1.00 49.59 76 HIS A O 1
#

Secondary structure (DSSP, 8-state):
--HHHHTT--TTEEEEEETTEEEEEEEEEEEETTTTEEEEEEEEEEEEEETTTEEEE--------STTHHHHTT--

Solvent-accessible surface area (backbone atoms only — not comparable to full-atom values): 4872 Å² total; per-residue (Å²): 131,63,71,87,55,56,81,70,69,46,88,58,46,45,78,42,80,58,101,89,45,35,37,34,25,35,38,48,78,45,79,34,78,90,76,72,42,71,42,80,41,77,57,59,65,47,23,41,44,45,90,87,83,35,75,46,72,46,95,67,77,80,81,85,80,60,73,70,54,68,61,60,69,70,77,112